Protein AF-A0A7R9V362-F1 (afdb_monomer_lite)

Foldseek 3Di:
DDWDDFDPLCVVLVHDRVLGTDNDPVRCVVCVVVSVVVVVVSCVVVVDPPVPPDDDDDDDDDDDDDPPDDDDDDDDPDDDDDPVQAQHKDKDADADADPVDNPGPVPPRGDIDIDDRDHPDDDDPDDDDDD

Organism: NCBI:txid1486919

pLDDT: mean 76.3, std 16.76, range [38.38, 93.88]

Structure (mmCIF, N/CA/C/O backbone):
data_AF-A0A7R9V362-F1
#
_entry.id   AF-A0A7R9V362-F1
#
loop_
_atom_site.group_PDB
_atom_site.id
_atom_site.type_symbol
_atom_site.label_atom_id
_atom_site.label_alt_id
_atom_site.label_comp_id
_atom_site.label_asym_id
_atom_site.label_entity_id
_atom_site.label_seq_id
_atom_site.pdbx_PDB_ins_code
_atom_site.Cartn_x
_atom_site.Cartn_y
_atom_site.Cartn_z
_atom_site.occupancy
_atom_site.B_iso_or_equiv
_atom_site.auth_seq_id
_atom_site.auth_comp_id
_atom_site.auth_asym_id
_atom_site.auth_atom_id
_atom_site.pdbx_PDB_model_num
ATOM 1 N N . ARG A 1 1 ? 7.606 -12.970 -34.862 1.00 63.81 1 ARG A N 1
ATOM 2 C CA . ARG A 1 1 ? 7.218 -13.129 -33.437 1.00 63.81 1 ARG A CA 1
ATOM 3 C C . ARG A 1 1 ? 6.125 -12.109 -33.164 1.00 63.81 1 ARG A C 1
ATOM 5 O O . ARG A 1 1 ? 6.307 -10.970 -33.566 1.00 63.81 1 ARG A O 1
ATOM 12 N N . GLU A 1 2 ? 5.005 -12.515 -32.579 1.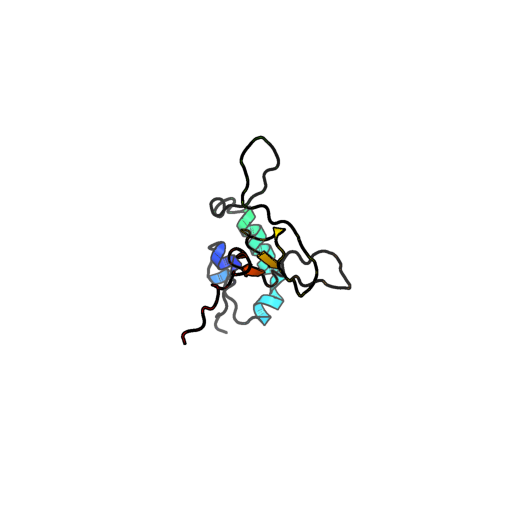00 78.44 2 GLU A N 1
ATOM 13 C CA . GLU A 1 2 ? 3.883 -11.619 -32.261 1.00 78.44 2 GLU A CA 1
ATOM 14 C C . GLU A 1 2 ? 4.167 -10.855 -30.953 1.00 78.44 2 GLU A C 1
ATOM 16 O O . GLU A 1 2 ? 4.759 -11.420 -30.032 1.00 78.44 2 GLU A O 1
ATOM 21 N N . ALA A 1 3 ? 3.798 -9.573 -30.878 1.00 82.75 3 ALA A N 1
ATOM 22 C CA . ALA A 1 3 ? 3.966 -8.756 -29.677 1.00 82.75 3 ALA A CA 1
ATOM 23 C C . ALA A 1 3 ? 2.731 -8.881 -28.772 1.00 82.75 3 ALA A C 1
ATOM 25 O O . ALA A 1 3 ? 1.613 -8.695 -29.241 1.00 82.75 3 ALA A O 1
ATOM 26 N N . ARG A 1 4 ? 2.921 -9.216 -27.490 1.00 83.94 4 ARG A N 1
ATOM 27 C CA . ARG A 1 4 ? 1.814 -9.536 -26.563 1.00 83.94 4 ARG A CA 1
ATOM 28 C C . ARG A 1 4 ? 1.903 -8.850 -25.201 1.00 83.94 4 ARG A C 1
ATOM 30 O O . ARG A 1 4 ? 0.932 -8.871 -24.454 1.00 83.94 4 ARG A O 1
ATOM 37 N N . LEU A 1 5 ? 3.045 -8.252 -24.863 1.00 86.31 5 LEU A N 1
ATOM 38 C CA . LEU A 1 5 ? 3.270 -7.618 -23.565 1.00 86.31 5 LEU A CA 1
ATOM 39 C C . LEU A 1 5 ? 3.356 -6.108 -23.727 1.00 86.31 5 LEU A C 1
ATOM 41 O O . LEU A 1 5 ? 4.253 -5.627 -24.413 1.00 86.31 5 LEU A O 1
ATOM 45 N N . GLN A 1 6 ? 2.463 -5.368 -23.074 1.00 88.69 6 GLN A N 1
ATOM 46 C CA . GLN A 1 6 ? 2.478 -3.909 -23.104 1.00 88.69 6 GLN A CA 1
ATOM 47 C C . GLN A 1 6 ? 3.157 -3.323 -21.860 1.00 88.69 6 GLN A C 1
ATOM 49 O O . GLN A 1 6 ? 2.859 -3.707 -20.728 1.00 88.69 6 GLN A O 1
ATOM 54 N N . CYS A 1 7 ? 4.037 -2.342 -22.058 1.00 87.19 7 CYS A N 1
ATOM 55 C CA . CYS A 1 7 ? 4.616 -1.553 -20.977 1.00 87.19 7 CYS A CA 1
ATOM 56 C C . CYS A 1 7 ? 3.540 -0.690 -20.292 1.00 87.19 7 CYS A C 1
ATOM 58 O O . CYS A 1 7 ? 2.920 0.178 -20.911 1.00 87.19 7 CYS A O 1
ATOM 60 N N . THR A 1 8 ? 3.341 -0.881 -18.983 1.00 84.44 8 THR A N 1
ATOM 61 C CA . THR A 1 8 ? 2.313 -0.150 -18.214 1.00 84.44 8 THR A CA 1
ATOM 62 C C . THR A 1 8 ? 2.620 1.337 -18.040 1.00 84.44 8 THR A C 1
ATOM 64 O O . THR A 1 8 ? 1.714 2.115 -17.743 1.00 84.44 8 THR A O 1
ATOM 67 N N . VAL A 1 9 ? 3.883 1.746 -18.194 1.00 83.50 9 VAL A N 1
ATOM 68 C CA . VAL A 1 9 ? 4.277 3.161 -18.190 1.00 83.50 9 VAL A CA 1
ATOM 69 C C . VAL A 1 9 ? 3.856 3.801 -19.507 1.00 83.50 9 VAL A C 1
ATOM 71 O O . VAL A 1 9 ? 3.106 4.767 -19.474 1.00 83.50 9 VAL A O 1
ATOM 74 N N . CYS A 1 10 ? 4.210 3.211 -20.654 1.00 85.56 10 CYS A N 1
ATOM 75 C CA . CYS A 1 10 ? 3.734 3.665 -21.965 1.00 85.56 10 CYS A CA 1
ATOM 76 C C . CYS A 1 10 ? 2.203 3.745 -22.041 1.00 85.56 10 CYS A C 1
ATOM 78 O O . CYS A 1 10 ? 1.673 4.717 -22.571 1.00 85.56 10 CYS A O 1
ATOM 80 N N . LEU A 1 11 ? 1.494 2.759 -21.478 1.00 82.94 11 LEU A N 1
ATOM 81 C CA . LEU A 1 11 ? 0.030 2.774 -21.412 1.00 82.94 11 LEU A CA 1
ATOM 82 C C . LEU A 1 11 ? -0.495 4.015 -20.668 1.00 82.94 11 LEU A C 1
ATOM 84 O O . LEU A 1 11 ? -1.421 4.672 -21.136 1.00 82.94 11 LEU A O 1
ATOM 88 N N . ARG A 1 12 ? 0.124 4.366 -19.535 1.00 80.19 12 ARG A N 1
ATOM 89 C CA . ARG A 1 12 ? -0.236 5.548 -18.732 1.00 80.19 12 ARG A CA 1
ATOM 90 C C . ARG A 1 12 ? 0.157 6.862 -19.400 1.00 80.19 12 ARG A C 1
ATOM 92 O O . ARG A 1 12 ? -0.609 7.816 -19.352 1.00 80.19 12 ARG A O 1
ATOM 99 N N . LEU A 1 13 ? 1.311 6.888 -20.064 1.00 78.12 13 LEU A N 1
ATOM 100 C CA . LEU A 1 13 ? 1.776 8.022 -20.862 1.00 78.12 13 LEU A CA 1
ATOM 101 C C . LEU A 1 13 ? 0.971 8.201 -22.162 1.00 78.12 13 LEU A C 1
ATOM 103 O O . LEU A 1 13 ? 1.201 9.168 -22.879 1.00 78.12 13 LEU A O 1
ATOM 107 N N . LYS A 1 14 ? 0.055 7.272 -22.488 1.00 79.25 14 LYS A N 1
ATOM 108 C CA . LYS A 1 14 ? -0.609 7.176 -23.799 1.00 79.25 14 LYS A CA 1
ATOM 109 C C . LYS A 1 14 ? 0.400 7.213 -24.957 1.00 79.25 14 LYS A C 1
ATOM 111 O O . LYS A 1 14 ? 0.138 7.785 -26.012 1.00 79.25 14 LYS A O 1
ATOM 116 N N . GLY A 1 15 ? 1.566 6.604 -24.737 1.00 71.88 15 GLY A N 1
ATOM 117 C CA . GLY A 1 15 ? 2.611 6.463 -25.742 1.00 71.88 15 GLY A CA 1
ATOM 118 C C . GLY A 1 15 ? 2.157 5.578 -26.902 1.00 71.88 15 GLY A C 1
ATOM 119 O O . GLY A 1 15 ? 1.198 4.810 -26.790 1.00 71.88 15 GLY A O 1
ATOM 120 N N . SER A 1 16 ? 2.858 5.674 -28.030 1.00 81.06 16 SER A N 1
ATOM 121 C CA . SER A 1 16 ? 2.492 4.963 -29.256 1.00 81.06 16 SER A CA 1
ATOM 122 C C . SER A 1 16 ? 2.405 3.448 -29.021 1.00 81.06 16 SER A C 1
ATOM 124 O O . SER A 1 16 ? 3.396 2.851 -28.586 1.00 81.06 16 SER A O 1
ATOM 126 N N . PRO A 1 17 ? 1.279 2.786 -29.368 1.00 78.12 17 PRO A N 1
ATOM 127 C CA . PRO A 1 17 ? 1.099 1.353 -29.152 1.00 78.12 17 PRO A CA 1
ATOM 128 C C . PRO A 1 17 ? 2.259 0.530 -29.718 1.00 78.12 17 PRO A C 1
ATOM 130 O O . PRO A 1 17 ? 2.864 -0.253 -28.997 1.00 78.12 17 PRO A O 1
ATOM 133 N N . HIS A 1 18 ? 2.690 0.808 -30.946 1.00 81.94 18 HIS A N 1
ATOM 134 C CA . HIS A 1 18 ? 3.779 0.076 -31.602 1.00 81.94 18 HIS A CA 1
ATOM 135 C C . HIS A 1 18 ? 5.144 0.151 -30.889 1.00 81.94 18 HIS A C 1
ATOM 137 O O . HIS A 1 18 ? 5.976 -0.720 -31.113 1.00 81.94 18 HIS A O 1
ATOM 143 N N . LEU A 1 19 ? 5.371 1.147 -30.023 1.00 82.31 19 LEU A N 1
ATOM 144 C CA . LEU A 1 19 ? 6.607 1.301 -29.235 1.00 82.31 19 LEU A CA 1
ATOM 145 C C . LEU A 1 19 ? 6.467 0.776 -27.797 1.00 82.31 19 LEU A C 1
ATOM 147 O O . LEU A 1 19 ? 7.457 0.642 -27.081 1.00 82.31 19 LEU A O 1
ATOM 151 N N . SER A 1 20 ? 5.234 0.478 -27.384 1.00 85.06 20 SER A N 1
ATOM 152 C CA . SER A 1 20 ? 4.891 0.013 -26.039 1.00 85.06 20 SER A CA 1
ATOM 153 C C . SER A 1 20 ? 4.751 -1.504 -25.919 1.00 85.06 20 SER A C 1
ATOM 155 O O . SER A 1 20 ? 4.704 -2.009 -24.798 1.00 85.06 20 SER A O 1
ATOM 157 N N . TYR A 1 21 ? 4.650 -2.222 -27.044 1.00 89.75 21 TYR A N 1
ATOM 158 C CA . TYR A 1 21 ? 4.452 -3.670 -27.074 1.00 89.75 21 TYR A CA 1
ATOM 159 C C . TYR A 1 21 ? 5.753 -4.425 -27.348 1.00 89.75 21 TYR A C 1
ATOM 161 O O . TYR A 1 21 ? 6.532 -4.083 -28.236 1.00 89.75 21 TYR A O 1
ATOM 169 N N . HIS A 1 22 ? 5.936 -5.523 -26.624 1.00 88.56 22 HIS A N 1
ATOM 170 C CA . HIS A 1 22 ? 7.086 -6.409 -26.718 1.00 88.56 22 HIS A CA 1
ATOM 171 C C . HIS A 1 22 ? 6.629 -7.860 -26.896 1.00 88.56 22 HIS A C 1
ATOM 173 O O . HIS A 1 22 ? 5.539 -8.259 -26.475 1.00 88.56 22 HIS A O 1
ATOM 179 N N . CYS A 1 23 ? 7.464 -8.666 -27.552 1.00 88.62 23 CYS A N 1
ATOM 180 C CA . CYS A 1 23 ? 7.161 -10.075 -27.807 1.00 88.62 23 CYS A CA 1
ATOM 181 C C . CYS A 1 23 ? 7.296 -10.959 -26.561 1.00 88.62 23 CYS A C 1
ATOM 183 O O . CYS A 1 23 ? 6.475 -11.850 -26.371 1.00 88.62 23 CYS A O 1
ATOM 185 N N . THR A 1 24 ? 8.277 -10.687 -25.698 1.00 89.06 24 THR A N 1
ATOM 186 C CA . THR A 1 24 ? 8.482 -11.376 -24.415 1.00 89.06 24 THR A CA 1
ATOM 187 C C . THR A 1 24 ? 9.089 -10.430 -23.375 1.00 89.06 24 THR A C 1
ATOM 189 O O . THR A 1 24 ? 9.541 -9.329 -23.712 1.00 89.06 24 THR A O 1
ATOM 192 N N . ALA A 1 25 ? 9.105 -10.849 -22.107 1.00 85.19 25 ALA A N 1
ATOM 193 C CA . ALA A 1 25 ? 9.710 -10.075 -21.025 1.00 85.19 25 ALA A CA 1
ATOM 194 C C . ALA A 1 25 ? 11.235 -9.956 -21.201 1.00 85.19 25 ALA A C 1
ATOM 196 O O . ALA A 1 25 ? 11.817 -8.922 -20.879 1.00 85.19 25 ALA A O 1
ATOM 197 N N . GLU A 1 26 ? 11.875 -10.971 -21.784 1.00 89.50 26 GLU A N 1
ATOM 198 C CA . GLU A 1 26 ? 13.304 -10.974 -22.110 1.00 89.50 26 GLU A CA 1
ATOM 199 C C . GLU A 1 26 ? 13.630 -9.920 -23.166 1.00 89.50 26 GLU A C 1
ATOM 201 O O . GLU A 1 26 ? 14.632 -9.230 -23.025 1.00 89.50 26 GLU A O 1
ATOM 206 N N . CYS A 1 27 ? 12.763 -9.744 -24.171 1.00 87.75 27 CYS A N 1
ATOM 207 C CA . CYS A 1 27 ? 12.922 -8.714 -25.202 1.00 87.75 27 CYS A CA 1
ATOM 208 C C . CYS A 1 27 ? 12.812 -7.295 -24.624 1.00 87.75 27 CYS A C 1
ATOM 210 O O . CYS A 1 27 ? 13.561 -6.401 -25.017 1.00 87.75 27 CYS A O 1
ATOM 212 N N . LEU A 1 28 ? 11.901 -7.081 -23.670 1.00 86.69 28 LEU A N 1
ATOM 213 C CA . LEU A 1 28 ? 11.828 -5.813 -22.943 1.00 86.69 28 LEU A CA 1
ATOM 214 C C . LEU A 1 28 ? 13.081 -5.609 -22.080 1.00 86.69 28 LEU A C 1
ATOM 216 O O . LEU A 1 28 ? 13.660 -4.527 -22.088 1.00 86.69 28 LEU A O 1
ATOM 220 N N . LYS A 1 29 ? 13.536 -6.647 -21.370 1.00 88.94 29 LYS A N 1
ATOM 221 C CA . LYS A 1 29 ? 14.716 -6.572 -20.499 1.00 88.94 29 LYS A CA 1
ATOM 222 C C . LYS A 1 29 ? 16.001 -6.299 -21.286 1.00 88.94 29 LYS A C 1
ATOM 224 O O . LYS A 1 29 ? 16.794 -5.459 -20.866 1.00 88.94 29 LYS A O 1
ATOM 229 N N . SER A 1 30 ? 16.197 -6.956 -22.431 1.00 90.19 30 SER A N 1
ATOM 230 C CA . SER A 1 30 ? 17.375 -6.765 -23.286 1.00 90.19 30 SER A CA 1
ATOM 231 C C . SER A 1 30 ? 17.459 -5.355 -23.865 1.00 90.19 30 SER A C 1
ATOM 233 O O . SER A 1 30 ? 18.552 -4.820 -24.023 1.00 90.19 30 SER A O 1
ATOM 235 N N . ASN A 1 31 ? 16.312 -4.734 -24.144 1.00 86.88 31 ASN A N 1
ATOM 236 C CA . ASN A 1 31 ? 16.225 -3.417 -24.777 1.00 86.88 31 ASN A CA 1
ATOM 237 C C . ASN A 1 31 ? 15.735 -2.318 -23.819 1.00 86.88 31 ASN A C 1
ATOM 239 O O . ASN A 1 31 ? 15.381 -1.225 -24.261 1.00 86.88 31 ASN A O 1
ATOM 243 N N . TRP A 1 32 ? 15.741 -2.586 -22.509 1.00 87.25 32 TRP A N 1
ATOM 244 C CA . TRP A 1 32 ? 15.197 -1.686 -21.490 1.00 87.25 32 TRP A CA 1
ATOM 245 C C . TRP A 1 32 ? 15.835 -0.297 -21.522 1.00 87.25 32 TRP A C 1
ATOM 247 O O . TRP A 1 32 ? 15.131 0.696 -21.389 1.00 87.25 32 TRP A O 1
ATOM 257 N N . HIS A 1 33 ? 17.152 -0.217 -21.726 1.00 90.38 33 HIS A N 1
ATOM 258 C CA . HIS A 1 33 ? 17.880 1.051 -21.765 1.00 90.38 33 HIS A CA 1
ATOM 259 C C . HIS A 1 33 ? 17.317 1.989 -22.847 1.00 90.38 33 HIS A C 1
ATOM 261 O O . HIS A 1 33 ? 16.929 3.110 -22.531 1.00 90.38 33 HIS A O 1
ATOM 267 N N . LEU A 1 34 ? 17.128 1.488 -24.073 1.00 89.00 34 LEU A N 1
ATOM 268 C CA . LEU A 1 34 ? 16.514 2.248 -25.170 1.00 89.00 34 LEU A CA 1
ATOM 269 C C . LEU A 1 34 ? 15.054 2.613 -24.868 1.00 89.00 34 LEU A C 1
ATOM 271 O O . LEU A 1 34 ? 14.602 3.714 -25.170 1.00 89.00 34 LEU A O 1
ATOM 275 N N . HIS A 1 35 ? 14.306 1.691 -24.259 1.00 89.31 35 HIS A N 1
ATOM 276 C CA . HIS A 1 35 ? 12.898 1.912 -23.928 1.00 89.31 35 HIS A CA 1
ATOM 277 C C . HIS A 1 35 ? 12.711 2.957 -22.812 1.00 89.31 35 HIS A C 1
ATOM 279 O O . HIS A 1 35 ? 11.767 3.746 -22.839 1.00 89.31 35 HIS A O 1
ATOM 285 N N . ARG A 1 36 ? 13.632 3.015 -21.845 1.00 86.50 36 ARG A N 1
ATOM 286 C CA . ARG A 1 36 ? 13.661 4.054 -20.810 1.00 86.50 36 ARG A CA 1
ATOM 287 C C . ARG A 1 36 ? 13.984 5.421 -21.407 1.00 86.50 36 ARG A C 1
ATOM 289 O O . ARG A 1 36 ? 13.342 6.402 -21.040 1.00 86.50 36 ARG A O 1
ATOM 296 N N . ASP A 1 37 ? 14.932 5.485 -22.335 1.00 85.56 37 ASP A N 1
ATOM 297 C CA . ASP A 1 37 ? 15.281 6.739 -23.006 1.00 85.56 37 ASP A CA 1
ATOM 298 C C . ASP A 1 37 ? 14.111 7.246 -23.863 1.00 85.56 37 ASP A C 1
ATOM 300 O O . ASP A 1 37 ? 13.840 8.445 -23.886 1.00 85.56 37 ASP A O 1
ATOM 304 N N . TYR A 1 38 ? 13.337 6.336 -24.467 1.00 86.62 38 TYR A N 1
ATOM 305 C CA . TYR A 1 38 ? 12.063 6.675 -25.102 1.00 86.62 38 TYR A CA 1
ATOM 306 C C . TYR A 1 38 ? 11.079 7.334 -24.122 1.00 86.62 38 TYR A C 1
ATOM 308 O O . TYR A 1 38 ? 10.478 8.347 -24.473 1.00 86.62 38 TYR A O 1
ATOM 316 N N . HIS A 1 39 ? 10.939 6.838 -22.884 1.00 86.06 39 HIS A N 1
ATOM 317 C CA . HIS A 1 39 ? 10.106 7.515 -21.878 1.00 86.06 39 HIS A CA 1
ATOM 318 C C . HIS A 1 39 ? 10.614 8.926 -21.560 1.00 86.06 39 HIS A C 1
ATOM 320 O O . HIS A 1 39 ? 9.814 9.858 -21.491 1.00 86.06 39 HIS A O 1
ATOM 326 N N . ALA A 1 40 ? 11.927 9.095 -21.385 1.00 83.94 40 ALA A N 1
ATOM 327 C CA . ALA A 1 40 ? 12.520 10.399 -21.096 1.00 83.94 40 ALA A CA 1
ATOM 328 C C . ALA A 1 40 ? 12.278 11.397 -22.242 1.00 83.94 40 ALA A C 1
ATOM 330 O O . ALA A 1 40 ? 11.840 12.523 -22.007 1.00 83.94 40 ALA A O 1
ATOM 331 N N . GLN A 1 41 ? 12.480 10.962 -23.488 1.00 83.56 41 GLN A N 1
ATOM 332 C CA . GLN A 1 41 ? 12.225 11.770 -24.684 1.00 83.56 41 GLN A CA 1
ATOM 333 C C . GLN A 1 41 ? 10.737 12.082 -24.863 1.00 83.56 41 GLN A C 1
ATOM 335 O O . GLN A 1 41 ? 10.380 13.204 -25.214 1.00 83.56 41 GLN A O 1
ATOM 340 N N . PHE A 1 42 ? 9.859 11.113 -24.596 1.00 80.94 42 PHE A N 1
ATOM 341 C CA . PHE A 1 42 ? 8.415 11.306 -24.678 1.00 80.94 42 PHE A CA 1
ATOM 342 C C . PHE A 1 42 ? 7.942 12.385 -23.699 1.00 80.94 42 PHE A C 1
ATOM 344 O O . PHE A 1 42 ? 7.169 13.255 -24.096 1.00 80.94 42 PHE A O 1
ATOM 351 N N . LEU A 1 43 ? 8.442 12.361 -22.458 1.00 78.06 43 LEU A N 1
ATOM 352 C CA . LEU A 1 43 ? 8.145 13.365 -21.432 1.00 78.06 43 LEU A CA 1
ATOM 353 C C . LEU A 1 43 ? 8.713 14.746 -21.783 1.00 78.06 43 LEU A C 1
ATOM 355 O O . LEU A 1 43 ? 8.033 15.747 -21.573 1.00 78.06 43 LEU A O 1
ATOM 359 N N . ALA A 1 44 ? 9.926 14.799 -22.340 1.00 79.38 44 ALA A N 1
ATOM 360 C CA . ALA A 1 44 ? 10.555 16.050 -22.758 1.00 79.38 44 ALA A CA 1
ATOM 361 C C . ALA A 1 44 ? 9.837 16.701 -23.954 1.00 79.38 44 ALA A C 1
ATOM 363 O O . ALA A 1 44 ? 9.685 17.918 -23.990 1.00 79.38 44 ALA A O 1
ATOM 364 N N . ASN A 1 45 ? 9.378 15.900 -24.922 1.00 74.81 45 ASN A N 1
ATOM 365 C CA . ASN A 1 45 ? 8.741 16.396 -26.144 1.00 74.81 45 ASN A CA 1
ATOM 366 C C . ASN A 1 45 ? 7.240 16.691 -25.967 1.00 74.81 45 ASN A C 1
ATOM 368 O O . ASN A 1 45 ? 6.713 17.617 -26.571 1.00 74.81 45 ASN A O 1
ATOM 372 N N . ASN A 1 46 ? 6.541 15.923 -25.126 1.00 68.56 46 ASN A N 1
ATOM 373 C CA . ASN A 1 46 ? 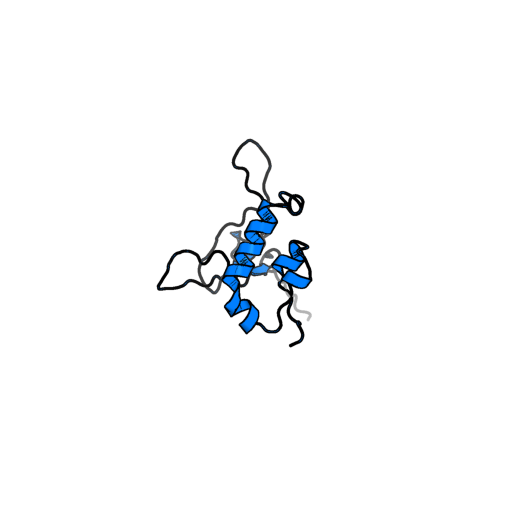5.104 16.085 -24.867 1.00 68.56 46 ASN A CA 1
ATOM 374 C C . ASN A 1 46 ? 4.847 16.757 -23.513 1.00 68.56 46 ASN A C 1
ATOM 376 O O . ASN A 1 46 ? 3.887 16.399 -22.827 1.00 68.56 46 ASN A O 1
ATOM 380 N N . GLY A 1 47 ? 5.734 17.675 -23.109 1.00 64.19 47 GLY A N 1
ATOM 381 C CA . GLY A 1 47 ? 5.690 18.361 -21.820 1.00 64.19 47 GLY A CA 1
ATOM 382 C C . GLY A 1 47 ? 4.261 18.747 -21.435 1.00 64.19 47 GLY A C 1
ATOM 383 O O . GLY A 1 47 ? 3.660 19.616 -22.055 1.00 64.19 47 GLY A O 1
ATOM 384 N N . SER A 1 48 ? 3.737 18.084 -20.398 1.00 58.09 48 SER A N 1
ATOM 385 C CA . SER A 1 48 ? 2.382 18.247 -19.856 1.00 58.09 48 SER A CA 1
ATOM 386 C C . SER A 1 48 ? 1.224 17.559 -20.612 1.00 58.09 48 SER A C 1
ATOM 388 O O . SER A 1 48 ? 0.378 18.197 -21.229 1.00 58.09 48 SER A O 1
ATOM 390 N N . MET A 1 49 ? 1.080 16.239 -20.427 1.00 48.94 49 MET A N 1
ATOM 391 C CA . MET A 1 49 ? -0.243 15.574 -20.392 1.00 48.94 49 MET A CA 1
ATOM 392 C C . MET A 1 49 ? -0.452 14.682 -19.151 1.00 48.94 49 MET A C 1
ATOM 394 O O . MET A 1 49 ? -1.373 13.871 -19.106 1.00 48.94 49 MET A O 1
ATOM 398 N N . ILE A 1 50 ? 0.375 14.853 -18.112 1.00 47.34 50 ILE A N 1
ATOM 399 C CA . ILE A 1 50 ? 0.196 14.227 -16.784 1.00 47.34 50 ILE A CA 1
ATOM 400 C C . ILE A 1 50 ? 0.045 15.273 -15.664 1.00 47.34 50 ILE A C 1
ATOM 402 O O . ILE A 1 50 ? 0.077 14.958 -14.484 1.00 47.34 50 ILE A O 1
ATOM 406 N N . SER A 1 51 ? -0.261 16.527 -16.009 1.00 45.56 51 SER A N 1
ATOM 407 C CA . SER A 1 51 ? -0.490 17.586 -15.013 1.00 45.56 51 SER A CA 1
ATOM 408 C C . SER A 1 51 ? -1.872 17.551 -14.318 1.00 45.56 51 SER A C 1
ATOM 410 O O . SER A 1 51 ? -2.244 18.528 -13.677 1.00 45.56 51 SER A O 1
ATOM 412 N N . GLN A 1 52 ? -2.659 16.468 -14.413 1.00 45.19 52 GLN A N 1
ATOM 413 C CA . GLN A 1 52 ? -3.949 16.353 -13.693 1.00 45.19 52 GLN A CA 1
ATOM 414 C C . GLN A 1 52 ? -4.170 15.050 -12.908 1.00 45.19 52 GLN A C 1
ATOM 416 O O . GLN A 1 52 ? -5.283 14.767 -12.476 1.00 45.19 52 GLN A O 1
ATOM 421 N N . THR A 1 53 ? -3.120 14.287 -12.616 1.00 46.66 53 THR A N 1
ATOM 422 C CA . THR A 1 53 ? -3.166 13.325 -11.501 1.00 46.66 53 THR A CA 1
ATOM 423 C C . THR A 1 53 ? -2.029 13.679 -10.560 1.00 46.66 53 THR A C 1
ATOM 425 O O . THR A 1 53 ? -0.898 13.245 -10.765 1.00 46.66 53 THR A O 1
ATOM 428 N N . GLY A 1 54 ? -2.346 14.586 -9.632 1.00 44.88 54 GLY A N 1
ATOM 429 C CA . GLY A 1 54 ? -1.401 15.339 -8.819 1.00 44.88 54 GLY A CA 1
ATOM 430 C C . GLY A 1 54 ? -0.402 14.479 -8.059 1.00 44.88 54 GLY A C 1
ATOM 431 O O . GLY A 1 54 ? -0.777 13.487 -7.443 1.00 44.88 54 GLY A O 1
ATOM 432 N N . MET A 1 55 ? 0.863 14.886 -8.141 1.00 47.72 55 MET A N 1
ATOM 433 C CA . MET A 1 55 ? 1.753 15.121 -7.004 1.00 47.72 55 MET A CA 1
ATOM 434 C C . MET A 1 55 ? 3.093 15.617 -7.572 1.00 47.72 55 MET A C 1
ATOM 436 O O . MET A 1 55 ? 4.003 14.827 -7.817 1.00 47.72 55 MET A O 1
ATOM 440 N N . ASP A 1 56 ? 3.221 16.918 -7.824 1.00 38.38 56 ASP A N 1
ATOM 441 C CA . ASP A 1 56 ? 4.519 17.577 -7.932 1.00 38.38 56 ASP A CA 1
ATOM 442 C C . ASP A 1 56 ? 4.712 18.481 -6.711 1.00 38.38 56 ASP A C 1
ATOM 444 O O . ASP A 1 56 ? 3.893 19.331 -6.364 1.00 38.38 56 ASP A O 1
ATOM 448 N N . GLY A 1 57 ? 5.778 18.196 -5.967 1.00 47.31 57 GLY A N 1
ATOM 449 C CA . GLY A 1 57 ? 6.142 18.939 -4.777 1.00 47.31 57 GLY A CA 1
ATOM 450 C C . GLY A 1 57 ? 6.617 20.335 -5.151 1.00 47.31 57 GLY A C 1
ATOM 451 O O . GLY A 1 57 ? 7.694 20.488 -5.721 1.00 47.31 57 GLY A O 1
ATOM 452 N N . SER A 1 58 ? 5.848 21.345 -4.750 1.00 44.69 58 SER A N 1
ATOM 453 C CA . SER A 1 58 ? 6.312 22.726 -4.690 1.00 44.69 58 SER A CA 1
ATOM 454 C C . SER A 1 58 ? 6.424 23.142 -3.225 1.00 44.69 58 SER A C 1
ATOM 456 O O . SER A 1 58 ? 5.433 23.285 -2.509 1.00 44.69 58 SER A O 1
ATOM 458 N N . PHE A 1 59 ? 7.663 23.284 -2.761 1.00 42.25 59 PHE A N 1
ATOM 459 C CA . PHE A 1 59 ? 7.997 23.695 -1.404 1.00 42.25 59 PHE A CA 1
ATOM 460 C C . PHE A 1 59 ? 7.612 25.169 -1.159 1.00 42.25 59 PHE A C 1
ATOM 462 O O . PHE A 1 59 ? 7.972 26.056 -1.927 1.00 42.25 59 PHE A O 1
ATOM 469 N N . ASN A 1 60 ? 6.930 25.392 -0.031 1.00 47.44 60 ASN A N 1
ATOM 470 C CA . ASN A 1 60 ? 6.672 26.643 0.694 1.00 47.44 60 ASN A CA 1
ATOM 471 C C . ASN A 1 60 ? 5.926 27.800 -0.005 1.00 47.44 60 ASN A C 1
ATOM 473 O O . ASN A 1 60 ? 6.537 28.664 -0.628 1.00 47.44 60 ASN A O 1
ATOM 477 N N . LYS A 1 61 ? 4.655 27.992 0.382 1.00 41.22 61 LYS A N 1
ATOM 478 C CA . LYS A 1 61 ? 4.235 29.132 1.230 1.00 41.22 61 LYS A CA 1
ATOM 479 C C . LYS A 1 61 ? 2.756 29.012 1.627 1.00 41.22 61 LYS A C 1
ATOM 481 O O . LYS A 1 61 ? 1.885 29.028 0.777 1.00 41.22 61 LYS A O 1
ATOM 486 N N . HIS A 1 62 ? 2.535 29.000 2.942 1.00 39.16 62 HIS A N 1
ATOM 487 C CA . HIS A 1 62 ? 1.290 29.326 3.647 1.00 39.16 62 HIS A CA 1
ATOM 488 C C . HIS A 1 62 ? 0.053 28.451 3.380 1.00 39.16 62 HIS A C 1
ATOM 490 O O . HIS A 1 62 ? -0.695 28.657 2.438 1.00 39.16 62 HIS A O 1
ATOM 496 N N . GLY A 1 63 ? -0.219 27.585 4.363 1.00 41.84 63 GLY A N 1
ATOM 497 C CA . GLY A 1 63 ? -1.574 27.318 4.841 1.00 41.84 63 GLY A CA 1
ATOM 498 C C . GLY A 1 63 ? -2.404 26.328 4.031 1.00 41.84 63 GLY A C 1
ATOM 499 O O . GLY A 1 63 ? -3.169 26.733 3.172 1.00 41.84 63 GLY A O 1
ATOM 500 N N . SER A 1 64 ? -2.360 25.051 4.412 1.00 42.50 64 SER A N 1
ATOM 501 C CA . SER A 1 64 ? -3.572 24.233 4.556 1.00 42.50 64 SER A CA 1
ATOM 502 C C . SER A 1 64 ? -3.228 22.913 5.250 1.00 42.50 64 SER A C 1
ATOM 504 O O . SER A 1 64 ? -2.205 22.300 4.952 1.00 42.50 64 SER A O 1
ATOM 506 N N . ASN A 1 65 ? -4.063 22.498 6.201 1.00 48.22 65 ASN A N 1
ATOM 507 C CA . ASN A 1 65 ? -3.941 21.261 6.969 1.00 48.22 65 ASN A CA 1
ATOM 508 C C . ASN A 1 65 ? -3.892 20.037 6.036 1.00 48.22 65 ASN A C 1
ATOM 510 O O . ASN A 1 65 ? -4.917 19.635 5.490 1.00 48.22 65 ASN A O 1
ATOM 514 N N . SER A 1 66 ? -2.707 19.449 5.854 1.00 45.19 66 SER A N 1
ATOM 515 C CA . SER A 1 66 ? -2.532 18.229 5.064 1.00 45.19 66 SER A CA 1
ATOM 516 C C . SER A 1 66 ? -2.861 17.008 5.918 1.00 45.19 66 SER A C 1
ATOM 518 O O . SER A 1 66 ? -2.137 16.681 6.856 1.00 45.19 66 SER A O 1
ATOM 520 N N . VAL A 1 67 ? -3.962 16.339 5.584 1.00 55.16 67 VAL A N 1
ATOM 521 C CA . VAL A 1 67 ? -4.407 15.077 6.201 1.00 55.16 67 VAL A CA 1
ATOM 522 C C . VAL A 1 67 ? -3.627 13.866 5.653 1.00 55.16 67 VAL A C 1
ATOM 524 O O . VAL A 1 67 ? -3.828 12.751 6.119 1.00 55.16 67 VAL A O 1
ATOM 527 N N . ASP A 1 68 ? -2.714 14.090 4.699 1.00 58.09 68 ASP A N 1
ATOM 528 C CA . ASP A 1 68 ? -1.988 13.060 3.938 1.00 58.09 68 ASP A CA 1
ATOM 529 C C . ASP A 1 68 ? -0.505 12.918 4.339 1.00 58.09 68 ASP A C 1
ATOM 531 O O . ASP A 1 68 ? 0.318 12.380 3.593 1.00 58.09 68 ASP A O 1
ATOM 535 N N . ALA A 1 69 ? -0.126 13.407 5.521 1.00 80.25 69 ALA A N 1
ATOM 536 C CA . ALA A 1 69 ? 1.218 13.214 6.058 1.00 80.25 69 ALA A CA 1
ATOM 537 C C . ALA A 1 69 ? 1.311 11.861 6.789 1.00 80.25 69 ALA A C 1
ATOM 539 O O . ALA A 1 69 ? 0.900 11.735 7.941 1.00 80.25 69 ALA A O 1
ATOM 540 N N . TRP A 1 70 ? 1.857 10.838 6.124 1.00 84.81 70 TRP A N 1
ATOM 541 C CA . TRP A 1 70 ? 2.188 9.562 6.767 1.00 84.81 70 TRP A CA 1
ATOM 542 C C . TRP A 1 70 ? 3.370 9.745 7.726 1.00 84.81 70 TRP A C 1
ATOM 544 O O . TRP A 1 70 ? 4.418 10.254 7.327 1.00 84.81 70 TRP A O 1
ATOM 554 N N . VAL A 1 71 ? 3.214 9.296 8.971 1.00 89.88 71 VAL A N 1
ATOM 555 C CA . VAL A 1 71 ? 4.280 9.289 9.982 1.00 89.88 71 VAL A CA 1
ATOM 556 C C . VAL A 1 71 ? 4.792 7.861 10.153 1.00 89.88 71 VAL A C 1
ATOM 558 O O . VAL A 1 71 ? 4.008 6.924 10.294 1.00 89.88 71 VAL A O 1
ATOM 561 N N . GLU A 1 72 ? 6.111 7.680 10.118 1.00 91.94 72 GLU A N 1
ATOM 562 C CA . GLU A 1 72 ? 6.737 6.374 10.335 1.00 91.94 72 GLU A CA 1
ATOM 563 C C . GLU A 1 72 ? 6.708 6.013 11.826 1.00 91.94 72 GLU A C 1
ATOM 565 O O . GLU A 1 72 ? 7.316 6.697 12.647 1.00 91.94 72 GLU A O 1
ATOM 570 N N . VAL A 1 73 ? 6.015 4.923 12.166 1.00 92.44 73 VAL A N 1
ATOM 571 C CA . VAL A 1 73 ? 5.857 4.451 13.555 1.00 92.44 73 VAL A CA 1
ATOM 572 C C . VAL A 1 73 ? 6.718 3.226 13.888 1.00 92.44 73 VAL A C 1
ATOM 574 O O . VAL A 1 73 ? 6.958 2.945 15.061 1.00 92.44 73 VAL A O 1
ATOM 577 N N . ALA A 1 74 ? 7.208 2.485 12.883 1.00 92.44 74 ALA A N 1
ATOM 578 C CA . ALA A 1 74 ? 8.066 1.311 13.071 1.00 92.44 74 ALA A CA 1
ATOM 579 C C . ALA A 1 74 ? 8.838 0.915 11.796 1.00 92.44 74 ALA A C 1
ATOM 581 O O . ALA A 1 74 ? 8.407 1.198 10.682 1.00 92.44 74 ALA A O 1
ATOM 582 N N . ARG A 1 75 ? 9.947 0.174 11.977 1.00 89.56 75 ARG A N 1
ATOM 583 C CA . ARG A 1 75 ? 10.778 -0.432 10.903 1.00 89.56 75 ARG A CA 1
ATOM 584 C C . ARG A 1 75 ? 10.864 -1.957 10.969 1.00 89.56 75 ARG A C 1
ATOM 586 O O . ARG A 1 75 ? 11.761 -2.571 10.397 1.00 89.56 75 ARG A O 1
ATOM 593 N N . THR A 1 76 ? 9.972 -2.579 11.725 1.00 88.56 76 THR A N 1
ATOM 594 C CA . THR A 1 76 ? 9.924 -4.030 11.911 1.00 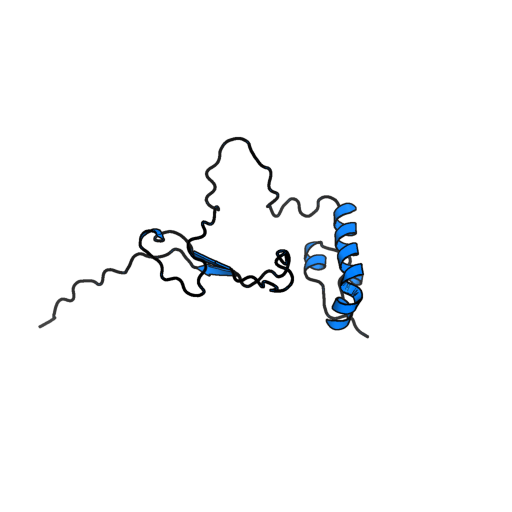88.56 76 THR A CA 1
ATOM 595 C C . THR A 1 76 ? 8.922 -4.663 10.952 1.00 88.56 76 THR A C 1
ATOM 597 O O . THR A 1 76 ? 7.963 -4.030 10.523 1.00 88.56 76 THR A O 1
ATOM 600 N N . HIS A 1 77 ? 9.119 -5.944 10.633 1.00 86.00 77 HIS A N 1
ATOM 601 C CA . HIS A 1 77 ? 8.195 -6.699 9.778 1.00 86.00 77 HIS A CA 1
ATOM 602 C C . HIS A 1 77 ? 6.797 -6.875 10.405 1.00 86.00 77 HIS A C 1
ATOM 604 O O . HIS A 1 77 ? 5.811 -7.029 9.694 1.00 86.00 77 HIS A O 1
ATOM 610 N N . THR A 1 78 ? 6.710 -6.837 11.736 1.00 91.06 78 THR A N 1
ATOM 611 C CA . THR A 1 78 ? 5.456 -6.943 12.485 1.00 91.06 78 THR A CA 1
ATOM 612 C C . THR A 1 78 ? 5.259 -5.686 13.316 1.00 91.06 78 THR A C 1
ATOM 614 O O . THR A 1 78 ? 6.209 -5.207 13.942 1.00 91.06 78 THR A O 1
ATOM 617 N N . TYR A 1 79 ? 4.026 -5.186 13.347 1.00 92.81 79 TYR A N 1
ATOM 618 C CA . TYR A 1 79 ? 3.621 -4.047 14.159 1.00 92.81 79 TYR A CA 1
ATOM 619 C C . TYR A 1 79 ? 2.283 -4.338 14.844 1.00 92.81 79 TYR A C 1
ATOM 621 O O . TYR A 1 79 ? 1.332 -4.768 14.188 1.00 92.81 79 TYR A O 1
ATOM 629 N N . THR A 1 80 ? 2.222 -4.112 16.156 1.00 93.88 80 THR A N 1
ATOM 630 C CA . THR A 1 80 ? 0.991 -4.214 16.948 1.00 93.88 80 THR A CA 1
ATOM 631 C C . THR A 1 80 ? 0.501 -2.796 17.234 1.00 93.88 80 THR A C 1
ATOM 633 O O . THR A 1 80 ? 1.212 -2.077 17.935 1.00 93.88 80 THR A O 1
ATOM 636 N N . PRO A 1 81 ? -0.676 -2.387 16.721 1.00 93.50 81 PRO A N 1
ATOM 637 C CA . PRO A 1 81 ? -1.203 -1.046 16.951 1.00 93.50 81 PRO A CA 1
ATOM 638 C C . PRO A 1 81 ? -1.376 -0.736 18.439 1.00 93.50 81 PRO A C 1
ATOM 640 O O . PRO A 1 81 ? -1.762 -1.601 19.233 1.00 93.50 81 PRO A O 1
ATOM 643 N N . THR A 1 82 ? -1.124 0.514 18.792 1.00 92.25 82 THR A N 1
ATOM 644 C CA . THR A 1 82 ? -1.228 1.069 20.141 1.00 92.25 82 THR A CA 1
ATOM 645 C C . THR A 1 82 ? -2.436 2.006 20.257 1.00 92.25 82 THR A C 1
ATOM 647 O O . THR A 1 82 ? -3.199 2.199 19.310 1.00 92.25 82 THR A O 1
ATOM 650 N N . MET A 1 83 ? -2.641 2.596 21.440 1.00 90.06 83 MET A N 1
ATOM 651 C CA . MET A 1 83 ? -3.704 3.586 21.645 1.00 90.06 83 MET A CA 1
ATOM 652 C C . MET A 1 83 ? -3.494 4.875 20.840 1.00 90.06 83 MET A C 1
ATOM 654 O O . MET A 1 83 ? -4.477 5.527 20.497 1.00 90.06 83 MET A O 1
ATOM 658 N N . GLU A 1 84 ? -2.246 5.228 20.533 1.00 92.12 84 GLU A N 1
ATOM 659 C CA . GLU A 1 84 ? -1.901 6.434 19.767 1.00 92.12 84 GLU A CA 1
ATOM 660 C C . GLU A 1 84 ? -2.312 6.310 18.293 1.00 92.12 84 GLU A C 1
ATOM 662 O O . GLU A 1 84 ? -2.597 7.310 17.639 1.00 92.12 84 GLU A O 1
ATOM 667 N N . ASP A 1 85 ? -2.435 5.078 17.793 1.00 93.12 85 ASP A N 1
ATOM 668 C CA . ASP A 1 85 ? -2.818 4.792 16.409 1.00 93.12 85 ASP A CA 1
ATOM 669 C C . ASP A 1 85 ? -4.339 4.810 16.189 1.00 93.12 85 ASP A C 1
ATOM 671 O O . ASP A 1 85 ? -4.807 4.775 15.047 1.00 93.12 85 ASP A O 1
ATOM 675 N N . VAL A 1 86 ? -5.145 4.845 17.259 1.00 92.00 86 VAL A N 1
ATOM 676 C CA . VAL A 1 86 ? -6.611 4.775 17.164 1.00 92.00 86 VAL A CA 1
ATOM 677 C C . VAL A 1 86 ? -7.154 5.943 16.341 1.00 92.00 86 VAL A C 1
ATOM 679 O O . VAL A 1 86 ? -6.900 7.109 16.620 1.00 92.00 86 VAL A O 1
ATOM 682 N N . GLY A 1 87 ? -7.964 5.621 15.330 1.00 89.12 87 GLY A N 1
ATOM 683 C CA . GLY A 1 87 ? -8.524 6.603 14.401 1.00 89.12 87 GLY A CA 1
ATOM 684 C C . GLY A 1 87 ? -7.655 6.884 13.171 1.00 89.12 87 GLY A C 1
ATOM 685 O O . GLY A 1 87 ? -8.182 7.429 12.197 1.00 89.12 87 GLY A O 1
ATOM 686 N N . PHE A 1 88 ? -6.396 6.443 13.154 1.00 90.81 88 PHE A N 1
ATOM 687 C CA . PHE A 1 88 ? -5.495 6.557 12.005 1.00 90.81 88 PHE A CA 1
ATOM 688 C C . PHE A 1 88 ? -5.476 5.273 11.170 1.00 90.81 88 PHE A C 1
ATOM 690 O O . PHE A 1 88 ? -5.786 4.186 11.658 1.00 90.81 88 PHE A O 1
ATOM 697 N N . ALA A 1 89 ? -5.160 5.397 9.881 1.00 92.50 89 ALA A N 1
ATOM 698 C CA . ALA A 1 89 ? -4.859 4.254 9.020 1.00 92.50 89 ALA A CA 1
ATOM 699 C C . ALA A 1 89 ? -3.370 3.908 9.134 1.00 92.50 89 ALA A C 1
ATOM 701 O O . ALA A 1 89 ? -2.549 4.796 9.356 1.00 92.50 89 ALA A O 1
ATOM 702 N N . LEU A 1 90 ? -3.016 2.635 8.954 1.00 93.50 90 LEU A N 1
ATOM 703 C CA . LEU A 1 90 ? -1.626 2.189 8.945 1.00 93.50 90 LEU A CA 1
ATOM 704 C C . LEU A 1 90 ? -1.214 1.793 7.534 1.00 93.50 90 LEU A C 1
ATOM 706 O O . LEU A 1 90 ? -1.986 1.177 6.798 1.00 93.50 90 LEU A O 1
ATOM 710 N N . ARG A 1 91 ? 0.027 2.121 7.176 1.00 92.06 91 ARG A N 1
ATOM 711 C CA . ARG A 1 91 ? 0.627 1.791 5.886 1.00 92.06 91 ARG A CA 1
ATOM 712 C C . ARG A 1 91 ? 1.904 0.998 6.103 1.00 92.06 91 ARG A C 1
ATOM 714 O O . ARG A 1 91 ? 2.859 1.494 6.690 1.00 92.06 91 ARG A O 1
ATOM 721 N N . PHE A 1 92 ? 1.925 -0.223 5.590 1.00 91.56 92 PHE A N 1
ATOM 722 C CA . PHE A 1 92 ? 3.104 -1.074 5.563 1.00 91.56 92 PHE A CA 1
ATOM 723 C C . PHE A 1 92 ? 3.759 -0.988 4.187 1.00 91.56 92 PHE A C 1
ATOM 725 O O . PHE A 1 92 ? 3.107 -1.239 3.171 1.00 91.56 92 PHE A O 1
ATOM 732 N N . VAL A 1 93 ? 5.040 -0.621 4.154 1.00 88.50 93 VAL A N 1
ATOM 733 C CA . VAL A 1 93 ? 5.828 -0.496 2.923 1.00 88.50 93 VAL A CA 1
ATOM 734 C C . VAL A 1 93 ? 7.018 -1.437 3.005 1.00 88.50 93 VAL A C 1
ATOM 736 O O . VAL A 1 93 ? 7.850 -1.322 3.901 1.00 88.50 93 VAL A O 1
ATOM 739 N N . VAL A 1 94 ? 7.121 -2.339 2.036 1.00 85.44 94 VAL A N 1
ATOM 740 C CA . VAL A 1 94 ? 8.315 -3.158 1.819 1.00 85.44 94 VAL A CA 1
ATOM 741 C C . VAL A 1 94 ? 9.079 -2.557 0.654 1.00 85.44 94 VAL A C 1
ATOM 743 O O . VAL A 1 94 ? 8.483 -2.292 -0.385 1.00 85.44 94 VAL A O 1
ATOM 746 N N . SER A 1 95 ? 10.386 -2.367 0.789 1.00 81.31 95 SER A N 1
ATOM 747 C CA . SER A 1 95 ? 11.269 -1.979 -0.311 1.00 81.31 95 SER A CA 1
ATOM 748 C C . SER A 1 95 ? 12.407 -2.988 -0.451 1.00 81.31 95 SER A C 1
ATOM 750 O O . SER A 1 95 ? 12.833 -3.615 0.519 1.00 81.31 95 SER A O 1
ATOM 752 N N . ILE A 1 96 ? 12.874 -3.189 -1.683 1.00 76.25 96 ILE A N 1
ATOM 753 C CA . ILE A 1 96 ? 14.038 -4.033 -1.954 1.00 76.25 96 ILE A CA 1
ATOM 754 C C . ILE A 1 96 ? 15.275 -3.156 -1.798 1.00 76.25 96 ILE A C 1
ATOM 756 O O . ILE A 1 96 ? 15.396 -2.132 -2.469 1.00 76.25 96 ILE A O 1
ATOM 760 N N . VAL A 1 97 ? 16.190 -3.568 -0.925 1.00 73.81 97 VAL A N 1
ATOM 761 C CA . VAL A 1 97 ? 17.464 -2.885 -0.696 1.00 73.81 97 VAL A CA 1
ATOM 762 C C . VAL A 1 97 ? 18.588 -3.796 -1.179 1.00 73.81 97 VAL A C 1
ATOM 764 O O . VAL A 1 97 ? 18.678 -4.945 -0.747 1.00 73.81 97 VAL A O 1
ATOM 767 N N . ASP A 1 98 ? 19.435 -3.299 -2.080 1.00 72.75 98 ASP A N 1
ATOM 768 C CA . ASP A 1 98 ? 20.667 -3.992 -2.459 1.00 72.75 98 ASP A CA 1
ATOM 769 C C . ASP A 1 98 ? 21.743 -3.739 -1.393 1.00 72.75 98 ASP A C 1
ATOM 771 O O . ASP A 1 98 ? 22.003 -2.604 -0.992 1.00 72.75 98 ASP A O 1
ATOM 775 N N . ARG A 1 99 ? 22.382 -4.811 -0.920 1.00 69.19 99 ARG A N 1
ATOM 776 C CA . ARG A 1 99 ? 23.456 -4.745 0.078 1.00 69.19 99 ARG A CA 1
ATOM 777 C C . ARG A 1 99 ? 24.744 -4.148 -0.497 1.00 69.19 99 ARG A C 1
ATOM 779 O O . ARG A 1 99 ? 25.531 -3.589 0.262 1.00 69.19 99 ARG A O 1
ATOM 786 N N . ALA A 1 100 ? 24.974 -4.295 -1.802 1.00 73.25 100 ALA A N 1
ATOM 787 C CA . ALA A 1 100 ? 26.183 -3.821 -2.476 1.00 73.25 100 ALA A CA 1
ATOM 788 C C . ALA A 1 100 ? 26.070 -2.365 -2.963 1.00 73.25 100 ALA A C 1
ATOM 790 O O . ALA A 1 100 ? 27.087 -1.692 -3.120 1.00 73.25 100 ALA A O 1
ATOM 791 N N . ALA A 1 101 ? 24.847 -1.868 -3.160 1.00 62.75 101 ALA A N 1
ATOM 792 C CA . ALA A 1 101 ? 24.557 -0.499 -3.564 1.00 62.75 101 ALA A CA 1
ATOM 793 C C . ALA A 1 10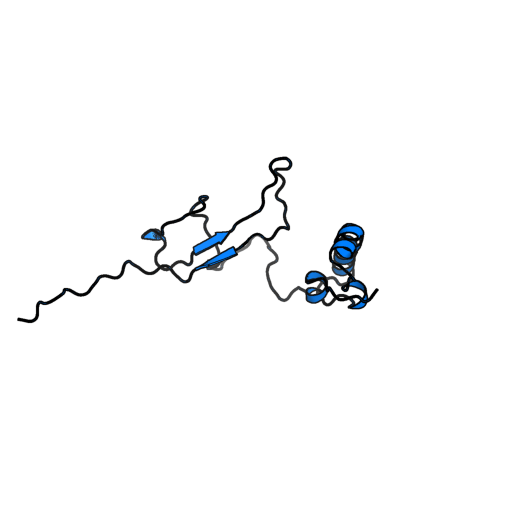1 ? 23.460 0.084 -2.651 1.00 62.75 101 ALA A C 1
ATOM 795 O O . ALA A 1 101 ? 22.277 -0.085 -2.934 1.00 62.75 101 ALA A O 1
ATOM 796 N N . PRO A 1 102 ? 23.817 0.810 -1.573 1.00 56.00 102 PRO A N 1
ATOM 797 C CA . PRO A 1 102 ? 22.841 1.425 -0.669 1.00 56.00 102 PRO A CA 1
ATOM 798 C C . PRO A 1 102 ? 22.089 2.607 -1.308 1.00 56.00 102 PRO A C 1
ATOM 800 O O . PRO A 1 102 ? 21.267 3.245 -0.652 1.00 56.00 102 PRO A O 1
ATOM 803 N N . VAL A 1 103 ? 22.369 2.918 -2.581 1.00 50.19 103 VAL A N 1
ATOM 804 C CA . VAL A 1 103 ? 21.588 3.871 -3.364 1.00 50.19 103 VAL A CA 1
ATOM 805 C C . VAL A 1 103 ? 20.228 3.241 -3.613 1.00 50.19 103 VAL A C 1
ATOM 807 O O . VAL A 1 103 ? 20.088 2.311 -4.404 1.00 50.19 103 VAL A O 1
ATOM 810 N N . TYR A 1 104 ? 19.259 3.760 -2.867 1.00 48.88 104 TYR A N 1
ATOM 811 C CA . TYR A 1 104 ? 17.823 3.609 -3.029 1.00 48.88 104 TYR A CA 1
ATOM 812 C C . TYR A 1 104 ? 17.481 3.229 -4.476 1.00 48.88 104 TYR A C 1
ATOM 814 O O . TYR A 1 104 ? 17.616 4.043 -5.390 1.00 48.88 104 TYR A O 1
ATOM 822 N N . ILE A 1 105 ? 17.093 1.971 -4.707 1.00 49.81 105 ILE A N 1
ATOM 823 C CA . ILE A 1 105 ? 16.571 1.551 -6.007 1.00 49.81 105 ILE A CA 1
ATOM 824 C C . ILE A 1 105 ? 15.228 2.270 -6.141 1.00 49.81 105 ILE A C 1
ATOM 826 O O . ILE A 1 105 ? 14.199 1.745 -5.724 1.00 49.81 105 ILE A O 1
ATOM 830 N N . GLU A 1 106 ? 15.239 3.490 -6.682 1.00 48.38 106 GLU A N 1
ATOM 831 C CA . GLU A 1 106 ? 14.106 4.431 -6.720 1.00 48.38 106 GLU A CA 1
ATOM 832 C C . GLU A 1 106 ? 12.839 3.890 -7.405 1.00 48.38 106 GLU A C 1
ATOM 834 O O . GLU A 1 106 ? 11.832 4.585 -7.498 1.00 48.38 106 GLU A O 1
ATOM 839 N N . GLN A 1 107 ? 12.849 2.666 -7.936 1.00 50.09 107 GLN A N 1
ATOM 840 C CA . GLN A 1 107 ? 11.836 2.218 -8.889 1.00 50.09 107 GLN A CA 1
ATOM 841 C C . GLN A 1 107 ? 11.357 0.778 -8.702 1.00 50.09 107 GLN A C 1
ATOM 843 O O . GLN A 1 107 ? 10.420 0.363 -9.387 1.00 50.09 107 GLN A O 1
ATOM 848 N N . ALA A 1 108 ? 11.900 0.020 -7.744 1.00 49.16 108 ALA A N 1
ATOM 849 C CA . ALA A 1 108 ? 11.238 -1.204 -7.308 1.00 49.16 108 ALA A CA 1
ATOM 850 C C . ALA A 1 108 ? 10.145 -0.797 -6.316 1.00 49.16 108 ALA A C 1
ATOM 852 O O . ALA A 1 108 ? 10.379 -0.768 -5.110 1.00 49.16 108 ALA A O 1
ATOM 853 N N . LYS A 1 109 ? 8.966 -0.414 -6.829 1.00 56.12 109 LYS A N 1
ATOM 854 C CA . LYS A 1 109 ? 7.779 -0.138 -6.009 1.00 56.12 109 LYS A CA 1
ATOM 855 C C . LYS A 1 109 ? 7.434 -1.426 -5.268 1.00 56.12 109 LYS A C 1
ATOM 857 O O . LYS A 1 109 ? 6.737 -2.284 -5.806 1.00 56.12 109 LYS A O 1
ATOM 862 N N . GLY A 1 110 ? 8.015 -1.603 -4.090 1.00 64.81 110 GLY A N 1
ATOM 863 C CA . GLY A 1 110 ? 7.759 -2.781 -3.296 1.00 64.81 110 GLY A CA 1
ATOM 864 C C . GLY A 1 110 ? 6.336 -2.744 -2.749 1.00 64.81 110 GLY A C 1
ATOM 865 O O . GLY A 1 110 ? 5.546 -1.839 -3.043 1.00 64.81 110 GLY A O 1
ATOM 866 N N . GLN A 1 111 ? 5.960 -3.801 -2.044 1.00 78.69 111 GLN A N 1
ATOM 867 C CA . GLN A 1 111 ? 4.574 -4.000 -1.661 1.00 78.69 111 GLN A CA 1
ATOM 868 C C . GLN A 1 111 ? 4.137 -2.921 -0.668 1.00 78.69 111 GLN A C 1
ATOM 870 O O . GLN A 1 111 ? 4.786 -2.704 0.354 1.00 78.69 111 GLN A O 1
ATOM 875 N N . VAL A 1 112 ? 3.022 -2.263 -0.980 1.00 86.00 112 VAL A N 1
ATOM 876 C CA . VAL A 1 112 ? 2.346 -1.335 -0.075 1.00 86.00 112 VAL A CA 1
ATOM 877 C C . VAL A 1 112 ? 1.014 -1.955 0.309 1.00 86.00 112 VAL A C 1
ATOM 879 O O . VAL A 1 112 ? 0.230 -2.313 -0.571 1.00 86.00 112 VAL A O 1
ATOM 882 N N . VAL A 1 113 ? 0.770 -2.086 1.609 1.00 89.81 113 VAL A N 1
ATOM 883 C CA . VAL A 1 113 ? -0.513 -2.526 2.164 1.00 89.81 113 VAL A CA 1
ATOM 884 C C . VAL A 1 113 ? -0.994 -1.459 3.130 1.00 89.81 113 VAL A C 1
ATOM 886 O O . VAL A 1 113 ? -0.257 -1.058 4.026 1.00 89.81 113 VAL A O 1
ATOM 889 N N . GLU A 1 114 ? -2.225 -1.002 2.943 1.00 91.62 114 GLU A N 1
ATOM 890 C CA . GLU A 1 114 ? -2.866 -0.023 3.817 1.00 91.62 114 GLU A CA 1
ATOM 891 C C . GLU A 1 114 ? -4.043 -0.670 4.538 1.00 91.62 114 GLU A C 1
ATOM 893 O O . GLU A 1 114 ? -4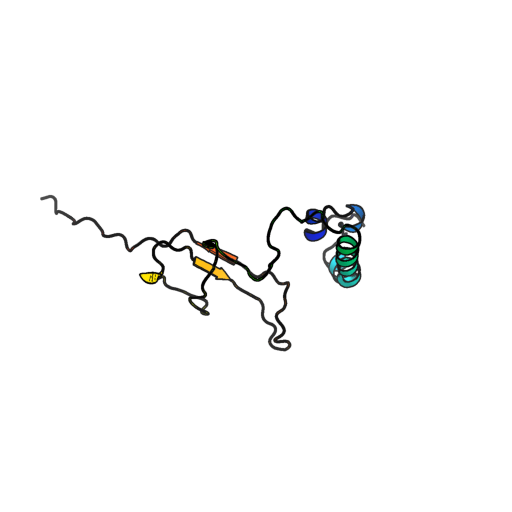.783 -1.475 3.966 1.00 91.62 114 GLU A O 1
ATOM 898 N N . THR A 1 115 ? -4.202 -0.338 5.814 1.00 91.81 115 THR A N 1
ATOM 899 C CA . THR A 1 115 ? -5.322 -0.801 6.628 1.00 91.81 115 THR A CA 1
ATOM 900 C C . THR A 1 115 ? -6.455 0.218 6.609 1.00 91.81 115 THR A C 1
ATOM 902 O O . THR A 1 115 ? -6.265 1.404 6.344 1.00 91.81 115 THR A O 1
ATOM 905 N N . THR A 1 116 ? -7.653 -0.216 6.998 1.00 92.00 116 THR A N 1
ATOM 906 C CA . THR A 1 116 ? -8.668 0.723 7.492 1.00 92.00 116 THR A CA 1
ATOM 907 C C . THR A 1 116 ? -8.196 1.387 8.791 1.00 92.00 116 THR A C 1
ATOM 909 O O . THR A 1 116 ? -7.206 0.964 9.392 1.00 92.00 116 THR A O 1
ATOM 912 N N . ARG A 1 117 ? -8.939 2.392 9.268 1.00 92.06 117 ARG A N 1
ATOM 913 C CA . ARG A 1 117 ? -8.638 3.060 10.542 1.00 92.06 117 ARG A CA 1
ATOM 914 C C . ARG A 1 117 ? -8.600 2.068 11.707 1.00 92.06 117 ARG A C 1
ATOM 916 O O . ARG A 1 117 ? -9.493 1.222 11.824 1.00 92.06 117 ARG A O 1
ATOM 923 N N . VAL A 1 118 ? -7.595 2.197 12.569 1.00 93.06 118 VAL A N 1
ATOM 924 C CA . VAL A 1 118 ? -7.455 1.399 13.789 1.00 93.06 118 VAL A CA 1
ATOM 925 C C . VAL A 1 118 ? -8.645 1.688 14.698 1.00 93.06 118 VAL A C 1
ATOM 927 O O . VAL A 1 118 ? -8.961 2.844 14.993 1.00 93.06 118 VAL A O 1
ATOM 930 N N . ARG A 1 119 ? -9.333 0.625 15.121 1.00 91.38 119 ARG A N 1
ATOM 931 C CA . ARG A 1 119 ? -10.459 0.715 16.054 1.00 91.38 119 ARG A CA 1
ATOM 932 C C . ARG A 1 119 ? -9.964 0.510 17.484 1.00 91.38 119 ARG A C 1
ATOM 934 O O . ARG A 1 119 ? -9.059 -0.301 17.682 1.00 91.38 119 ARG A O 1
ATOM 941 N N . PRO A 1 120 ? -10.562 1.195 18.473 1.00 89.12 120 PRO A N 1
ATOM 942 C CA . PRO A 1 120 ? -10.269 0.911 19.868 1.00 89.12 120 PRO A CA 1
ATOM 943 C C . PRO A 1 120 ? -10.621 -0.544 20.193 1.00 89.12 120 PRO A C 1
ATOM 945 O O . PRO A 1 120 ? -11.483 -1.149 19.543 1.00 89.12 120 PRO A O 1
ATOM 948 N N . VAL A 1 121 ? -9.955 -1.090 21.212 1.00 85.56 121 VAL A N 1
ATOM 949 C CA . VAL A 1 121 ? -10.251 -2.430 21.726 1.00 85.56 121 VAL A CA 1
ATOM 950 C C . VAL A 1 121 ? -11.750 -2.505 22.033 1.00 85.56 121 VAL A C 1
ATOM 952 O O . VAL A 1 121 ? -12.258 -1.648 22.760 1.00 85.56 121 VAL A O 1
ATOM 955 N N . PRO A 1 122 ? -12.484 -3.479 21.467 1.00 79.94 122 PRO A N 1
ATOM 956 C CA . PRO A 1 122 ? -13.905 -3.595 21.729 1.00 79.94 122 PRO A CA 1
ATOM 957 C C . PRO A 1 122 ? -14.105 -3.920 23.205 1.00 79.94 122 PRO A C 1
ATOM 959 O O . PRO A 1 122 ? -13.593 -4.924 23.697 1.00 79.94 122 PRO A O 1
ATOM 962 N N . THR A 1 123 ? -14.866 -3.088 23.907 1.00 80.81 123 THR A N 1
ATOM 963 C CA . THR A 1 123 ? -15.283 -3.391 25.273 1.00 80.81 123 THR A CA 1
ATOM 964 C C . THR A 1 123 ? -16.434 -4.395 25.198 1.00 80.81 123 THR A C 1
ATOM 966 O O . THR A 1 123 ? -17.509 -4.035 24.707 1.00 80.81 123 THR A O 1
ATOM 969 N N . PRO A 1 124 ? -16.249 -5.662 25.613 1.00 81.38 124 PRO A N 1
ATOM 970 C CA . PRO A 1 124 ? -17.338 -6.626 25.582 1.00 81.38 124 PRO A CA 1
ATOM 971 C C . PRO A 1 124 ? -18.450 -6.187 26.551 1.00 81.38 124 PRO A C 1
ATOM 973 O O . PRO A 1 124 ? -18.143 -5.691 27.639 1.00 81.38 124 PRO A O 1
ATOM 976 N N . PRO A 1 125 ? -19.736 -6.380 26.202 1.00 82.25 125 PRO A N 1
ATOM 977 C CA . PRO A 1 125 ? -20.830 -6.158 27.140 1.00 82.25 125 PRO A CA 1
ATOM 978 C C . PRO A 1 125 ? -20.665 -7.043 28.379 1.00 82.25 125 PRO A C 1
ATOM 980 O O . PRO A 1 125 ? -20.185 -8.178 28.276 1.00 82.25 125 PRO A O 1
ATOM 983 N N . ALA A 1 126 ? -21.106 -6.555 29.540 1.00 84.31 126 ALA A N 1
ATOM 984 C CA . ALA A 1 126 ? -21.164 -7.372 30.745 1.00 84.31 126 ALA A CA 1
ATOM 985 C C . ALA A 1 12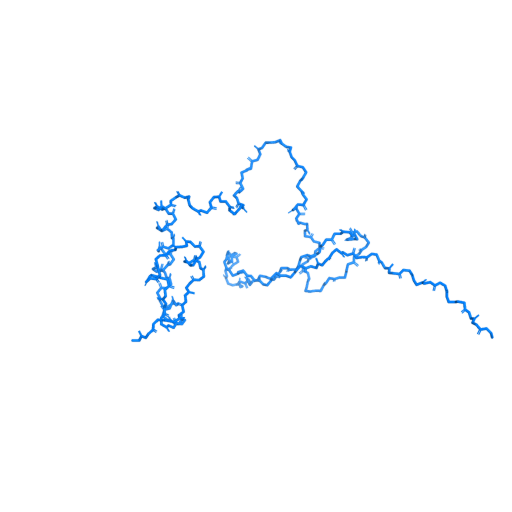6 ? -22.060 -8.594 30.489 1.00 84.31 126 ALA A C 1
ATOM 987 O O . ALA A 1 126 ? -23.217 -8.466 30.084 1.00 84.31 126 ALA A O 1
ATOM 988 N N . ARG A 1 127 ? -21.515 -9.797 30.693 1.00 85.00 127 ARG A N 1
ATOM 989 C CA . ARG A 1 127 ? -22.301 -11.028 30.605 1.00 85.00 127 ARG A CA 1
ATOM 990 C C . ARG A 1 127 ? -23.153 -11.134 31.862 1.00 85.00 127 ARG A C 1
ATOM 992 O O . ARG A 1 127 ? -22.622 -11.353 32.945 1.00 85.00 127 ARG A O 1
ATOM 999 N N . HIS A 1 128 ? -24.462 -11.006 31.708 1.00 82.19 128 HIS A N 1
ATOM 1000 C CA . HIS A 1 128 ? -25.402 -11.386 32.752 1.00 82.19 128 HIS A CA 1
ATOM 1001 C C . HIS A 1 128 ? -25.689 -12.883 32.612 1.00 82.19 128 HIS A C 1
ATOM 1003 O O . HIS A 1 128 ? -26.029 -13.351 31.525 1.00 82.19 128 HIS A O 1
ATOM 1009 N N . MET A 1 129 ? -25.503 -13.645 33.692 1.00 81.12 129 MET A N 1
ATOM 1010 C CA . MET A 1 129 ? -25.984 -15.025 33.746 1.00 81.12 129 MET A CA 1
ATOM 1011 C C . MET A 1 129 ? -27.510 -15.008 33.676 1.00 81.12 129 MET A C 1
ATOM 1013 O O . MET A 1 129 ? -28.155 -14.309 34.454 1.00 81.12 129 MET A O 1
ATOM 1017 N N . VAL A 1 130 ? -28.072 -15.785 32.755 1.00 71.12 130 VAL A N 1
ATOM 1018 C CA . VAL A 1 130 ? -29.490 -16.147 32.790 1.00 71.12 130 VAL A CA 1
ATOM 1019 C C . VAL A 1 130 ? -29.584 -17.368 33.703 1.00 71.12 130 VAL A C 1
ATOM 1021 O O . VAL A 1 130 ? -28.902 -18.360 33.441 1.00 71.12 130 VAL A O 1
ATOM 1024 N N . GLN A 1 131 ? -30.326 -17.246 34.806 1.00 66.44 131 GLN A N 1
ATOM 1025 C CA . GLN A 1 131 ? -30.655 -18.369 35.691 1.00 66.44 131 GLN A CA 1
ATOM 1026 C C . GLN A 1 131 ? -31.816 -19.181 35.129 1.00 66.44 131 GLN A C 1
ATOM 1028 O O . GLN A 1 131 ? -32.706 -18.564 34.500 1.00 66.44 131 GLN A O 1
#

Sequence (131 aa):
REARLQCTVCLRLKGSPHLSYHCTAECLKSNWHLHRDYHAQFLANNGSMISQTGMDGSFNKHGSNSVDAWVEVARTHTYTPTMEDVGFALRFVVSIVDRAAPVYIEQAKGQVVETTRVRPVPTPPARHMVQ

Radius of gyration: 23.23 Å; chains: 1; bounding box: 57×48×69 Å

Secondary structure (DSSP, 8-state):
----EE-HHHHHTT--HHHHEESSHHHHHHTHHHHHHHHHHHHHHT--SSTTS--------S----TT-------SS-----GGGBTS--EEE-----SS--S--TT----EEEPPPBPPPP-PPP-PPP-